Protein AF-A0A963N1D0-F1 (afdb_monomer_lite)

Sequence (94 aa):
MATDTPRIPEQGVATLPDEAWERARRRAEIISPLAQSETVGHEAADMAAQALGLSRRQVYVLIRRARQGSGLVTDLVPGQSGGGKGKGRLPEPV

Secondary structure (DSSP, 8-state):
-----------SGGG--HHHHHHHHHHHHHHHHHHHSSS--HHHHHHHHHHHT--HHHHHHHHHHHHHS-S-GGGGS----S--TT--PPPPP-

Structure (mmCIF, N/CA/C/O backbone):
data_AF-A0A963N1D0-F1
#
_entry.id   AF-A0A963N1D0-F1
#
loop_
_atom_site.group_PDB
_atom_site.id
_atom_site.type_symbol
_atom_site.label_atom_id
_atom_site.label_alt_id
_atom_site.label_comp_id
_atom_site.label_asym_id
_atom_site.label_entity_id
_atom_site.label_seq_id
_atom_site.pdbx_PDB_ins_code
_atom_site.Cartn_x
_atom_site.Cartn_y
_atom_site.Cartn_z
_atom_site.occupancy
_atom_site.B_iso_or_equiv
_atom_site.auth_seq_id
_atom_site.auth_comp_id
_atom_site.auth_asym_id
_atom_site.auth_atom_id
_atom_site.pdbx_PDB_model_num
ATOM 1 N N . MET A 1 1 ? -10.541 -16.609 -46.678 1.00 35.69 1 MET A N 1
ATOM 2 C CA . MET A 1 1 ? -11.218 -15.713 -45.719 1.00 35.69 1 MET A CA 1
ATOM 3 C C . MET A 1 1 ? -10.728 -16.076 -44.328 1.00 35.69 1 MET A C 1
ATOM 5 O O . MET A 1 1 ? -11.319 -16.931 -43.687 1.00 35.69 1 MET A O 1
ATOM 9 N N . ALA A 1 2 ? -9.573 -15.538 -43.926 1.00 38.62 2 ALA A N 1
ATOM 10 C CA . ALA A 1 2 ? -9.027 -15.754 -42.591 1.00 38.62 2 ALA A CA 1
ATOM 11 C C . ALA A 1 2 ? -9.580 -14.646 -41.694 1.00 38.62 2 ALA A C 1
ATOM 13 O O . ALA A 1 2 ? -9.245 -13.478 -41.874 1.00 38.62 2 ALA A O 1
ATOM 14 N N . THR A 1 3 ? -10.489 -15.000 -40.794 1.00 41.44 3 THR A N 1
ATOM 15 C CA . THR A 1 3 ? -10.900 -14.132 -39.692 1.00 41.44 3 THR A CA 1
ATOM 16 C C . THR A 1 3 ? -9.699 -13.945 -38.773 1.00 41.44 3 THR A C 1
ATOM 18 O O . THR A 1 3 ? -9.406 -14.807 -37.946 1.00 41.44 3 THR A O 1
ATOM 21 N N . ASP A 1 4 ? -8.981 -12.840 -38.957 1.00 43.47 4 ASP A N 1
ATOM 22 C CA . ASP A 1 4 ? -8.017 -12.330 -37.989 1.00 43.47 4 ASP A CA 1
ATOM 23 C C . ASP A 1 4 ? -8.816 -11.756 -36.817 1.00 43.47 4 ASP A C 1
ATOM 25 O O . ASP A 1 4 ? -9.248 -10.603 -36.814 1.00 43.47 4 ASP A O 1
ATOM 29 N N . THR A 1 5 ? -9.156 -12.623 -35.866 1.00 46.75 5 THR A N 1
ATOM 30 C CA . THR A 1 5 ? -9.726 -12.190 -34.595 1.00 46.75 5 THR A CA 1
ATOM 31 C C . THR A 1 5 ? -8.627 -11.431 -33.854 1.00 46.75 5 THR A C 1
ATOM 33 O O . THR A 1 5 ? -7.609 -12.049 -33.526 1.00 46.75 5 THR A O 1
ATOM 36 N N . PRO A 1 6 ? -8.791 -10.125 -33.564 1.00 43.53 6 PRO A N 1
ATOM 37 C CA . PRO A 1 6 ? -7.801 -9.391 -32.795 1.00 43.53 6 PRO A CA 1
ATOM 38 C C . PRO A 1 6 ? -7.647 -10.088 -31.446 1.00 43.53 6 PRO A C 1
ATOM 40 O O . PRO A 1 6 ? -8.591 -10.182 -30.660 1.00 43.53 6 PRO A O 1
ATOM 43 N N . ARG A 1 7 ? -6.455 -10.644 -31.213 1.00 42.44 7 ARG A N 1
ATOM 44 C CA . ARG A 1 7 ? -6.098 -11.323 -29.969 1.00 42.44 7 ARG A CA 1
ATOM 45 C C . ARG A 1 7 ? -6.144 -10.270 -28.867 1.00 42.44 7 ARG A C 1
ATOM 47 O O . ARG A 1 7 ? -5.219 -9.474 -28.743 1.00 42.44 7 ARG A O 1
ATOM 54 N N . ILE A 1 8 ? -7.246 -10.225 -28.121 1.00 46.31 8 ILE A N 1
ATOM 55 C CA . ILE A 1 8 ? -7.383 -9.371 -26.943 1.00 46.31 8 ILE A CA 1
ATOM 56 C C . ILE A 1 8 ? -6.239 -9.781 -26.010 1.00 46.31 8 ILE A C 1
ATOM 58 O O . ILE A 1 8 ? -6.205 -10.943 -25.595 1.00 46.31 8 ILE A O 1
ATOM 62 N N . PRO A 1 9 ? -5.262 -8.909 -25.702 1.00 41.81 9 PRO A N 1
ATOM 63 C CA . PRO A 1 9 ? -4.273 -9.233 -24.698 1.00 41.81 9 PRO A CA 1
ATOM 64 C C . PRO A 1 9 ? -4.962 -9.072 -23.344 1.00 41.81 9 PR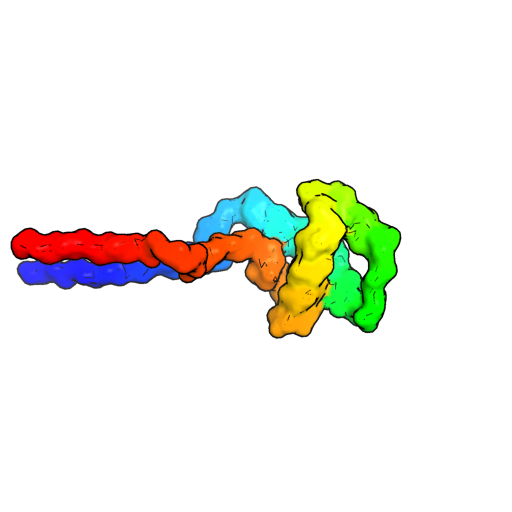O A C 1
ATOM 66 O O . PRO A 1 9 ? -4.752 -8.093 -22.635 1.00 41.81 9 PRO A O 1
ATOM 69 N N . GLU A 1 10 ? -5.804 -10.034 -22.973 1.00 46.75 10 GLU A N 1
ATOM 70 C CA . GLU A 1 10 ? -6.216 -10.223 -21.587 1.00 46.75 10 GLU A CA 1
ATOM 71 C C . GLU A 1 10 ? -5.024 -10.806 -20.816 1.00 46.75 10 GLU A C 1
ATOM 73 O O . GLU A 1 10 ? -5.052 -11.924 -20.317 1.00 46.75 10 GLU A O 1
ATOM 78 N N . GLN A 1 11 ? -3.929 -10.047 -20.729 1.00 46.56 11 GLN A N 1
ATOM 79 C CA . GLN A 1 11 ? -2.794 -10.357 -19.857 1.00 46.56 11 GLN A CA 1
ATOM 80 C C . GLN A 1 11 ? -3.078 -9.824 -18.451 1.00 46.56 11 GLN A C 1
ATOM 82 O O . GLN A 1 11 ? -2.293 -9.095 -17.847 1.00 46.56 11 GLN A O 1
ATOM 87 N N . GLY A 1 12 ? -4.279 -10.134 -17.963 1.00 57.56 12 GLY A N 1
ATOM 88 C CA . GLY A 1 12 ? -4.645 -9.940 -16.573 1.00 57.56 12 GLY A CA 1
ATOM 89 C C . GLY A 1 12 ? -3.948 -10.968 -15.686 1.00 57.56 12 GLY A C 1
ATOM 90 O O . GLY A 1 12 ? -3.279 -11.879 -16.165 1.00 57.56 12 GLY A O 1
ATOM 91 N N . VAL A 1 13 ? -4.158 -10.809 -14.380 1.00 52.38 13 VAL A N 1
ATOM 92 C CA . VAL A 1 13 ? -3.825 -11.692 -13.242 1.00 52.38 13 VAL A CA 1
ATOM 93 C C . VAL A 1 13 ? -3.517 -13.172 -13.585 1.00 52.38 13 VAL A C 1
ATOM 95 O O . VAL A 1 13 ? -2.589 -13.747 -13.023 1.00 52.38 13 VAL A O 1
ATOM 98 N N . ALA A 1 14 ? -4.254 -13.777 -14.520 1.00 54.81 14 ALA A N 1
ATOM 99 C CA . ALA A 1 14 ? -4.111 -15.158 -14.979 1.00 54.81 14 ALA A CA 1
ATOM 100 C C . ALA A 1 14 ? -2.784 -15.515 -15.691 1.00 54.81 14 ALA A C 1
ATOM 102 O O . ALA A 1 14 ? -2.425 -16.688 -15.694 1.00 54.81 14 ALA A O 1
ATOM 103 N N . THR A 1 15 ? -2.045 -14.561 -16.277 1.00 63.59 15 THR A N 1
ATOM 104 C CA . THR A 1 15 ? -0.768 -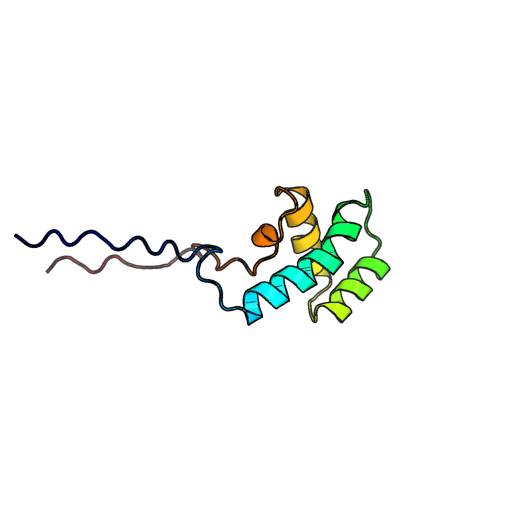14.839 -16.981 1.00 63.59 15 THR A CA 1
ATOM 105 C C . THR A 1 15 ? 0.468 -14.314 -16.249 1.00 63.59 15 THR A C 1
ATOM 107 O O . THR A 1 15 ? 1.531 -14.177 -16.859 1.00 63.59 15 THR A O 1
ATOM 110 N N . LEU A 1 16 ? 0.348 -13.947 -14.968 1.00 64.44 16 LEU A N 1
ATOM 111 C CA . LEU A 1 16 ? 1.498 -13.451 -14.216 1.00 64.44 16 LEU A CA 1
ATOM 112 C C . LEU A 1 16 ? 2.508 -14.573 -13.931 1.00 64.44 16 LEU A C 1
ATOM 114 O O . LEU A 1 16 ? 2.100 -15.646 -13.491 1.00 64.44 16 LEU A O 1
ATOM 118 N N . PRO A 1 17 ? 3.818 -14.317 -14.115 1.00 72.50 17 PRO A N 1
ATOM 119 C CA . PRO A 1 17 ? 4.863 -15.230 -13.665 1.00 72.50 17 PRO A CA 1
ATOM 120 C C . PRO A 1 17 ? 4.773 -15.483 -12.155 1.00 72.50 17 PRO A C 1
ATOM 122 O O . PRO A 1 17 ? 4.447 -14.562 -11.399 1.00 72.50 17 PRO A O 1
ATOM 125 N N . ASP A 1 18 ? 5.142 -16.684 -11.710 1.00 73.44 18 ASP A N 1
ATOM 126 C CA . ASP A 1 18 ? 5.070 -17.099 -10.300 1.00 73.44 18 ASP A CA 1
ATOM 127 C C . ASP A 1 18 ? 5.778 -16.118 -9.350 1.00 73.44 18 ASP A C 1
ATOM 129 O O . ASP A 1 18 ? 5.247 -15.755 -8.304 1.00 73.44 18 ASP A O 1
ATOM 133 N N . GLU A 1 19 ? 6.934 -15.573 -9.740 1.00 78.31 19 GLU A N 1
ATOM 134 C CA . GLU A 1 19 ? 7.658 -14.570 -8.943 1.00 78.31 19 GLU A CA 1
ATOM 135 C C . GLU A 1 19 ? 6.849 -13.286 -8.706 1.00 78.31 19 GLU A C 1
ATOM 137 O O . GLU A 1 19 ? 6.959 -12.621 -7.669 1.00 78.31 19 GLU A O 1
ATOM 142 N N . ALA A 1 20 ? 6.038 -12.895 -9.687 1.00 77.19 20 ALA A N 1
ATOM 143 C CA . ALA A 1 20 ? 5.193 -11.722 -9.580 1.00 77.19 20 ALA A CA 1
ATOM 144 C C . ALA A 1 20 ? 3.965 -12.000 -8.703 1.00 77.19 20 ALA A C 1
ATOM 146 O O . ALA A 1 20 ? 3.548 -11.105 -7.961 1.00 77.19 20 ALA A O 1
ATOM 147 N N . TRP A 1 21 ? 3.456 -13.235 -8.720 1.00 76.81 21 TRP A N 1
ATOM 148 C CA . TRP A 1 21 ? 2.451 -13.723 -7.778 1.00 76.81 21 TRP A CA 1
ATOM 149 C C . TRP A 1 21 ? 2.966 -13.759 -6.343 1.00 76.81 21 TRP A C 1
ATOM 151 O O . TRP A 1 21 ? 2.329 -13.189 -5.460 1.00 76.81 21 TRP A O 1
ATOM 161 N N . GLU A 1 22 ? 4.151 -14.320 -6.110 1.00 83.56 22 GLU A N 1
ATOM 162 C CA . GLU A 1 22 ? 4.785 -14.354 -4.789 1.00 83.56 22 GLU A CA 1
ATOM 163 C C . GLU A 1 22 ? 5.044 -12.945 -4.251 1.00 83.56 22 GLU A C 1
ATOM 165 O O . GLU A 1 22 ? 4.788 -12.631 -3.084 1.00 83.56 22 GLU A O 1
ATOM 170 N N . ARG A 1 23 ? 5.472 -12.026 -5.121 1.00 83.94 23 ARG A N 1
ATOM 171 C CA . ARG A 1 23 ? 5.646 -10.624 -4.738 1.00 83.94 23 ARG A CA 1
ATOM 172 C C . ARG A 1 23 ? 4.320 -9.924 -4.440 1.00 83.94 23 ARG A C 1
ATOM 174 O O . ARG A 1 23 ? 4.275 -9.095 -3.530 1.00 83.94 23 ARG A O 1
ATOM 181 N N . ALA A 1 24 ? 3.253 -10.232 -5.174 1.00 84.06 24 ALA A N 1
ATOM 182 C CA . ALA A 1 24 ? 1.916 -9.714 -4.887 1.00 84.06 24 ALA A CA 1
ATOM 183 C C . ALA A 1 24 ? 1.374 -10.270 -3.562 1.00 84.06 24 ALA A C 1
ATOM 185 O O . ALA A 1 24 ? 0.854 -9.507 -2.749 1.00 84.06 24 ALA A O 1
ATOM 186 N N . ARG A 1 25 ? 1.581 -11.564 -3.296 1.00 85.12 25 ARG A N 1
ATOM 187 C CA . ARG A 1 25 ? 1.220 -12.223 -2.037 1.00 85.12 25 ARG A CA 1
ATOM 188 C C . ARG A 1 25 ? 1.935 -11.591 -0.848 1.00 85.12 25 ARG A C 1
ATOM 190 O O . ARG A 1 25 ? 1.276 -11.148 0.087 1.00 85.12 25 ARG A O 1
ATOM 197 N N . ARG A 1 26 ? 3.259 -11.436 -0.927 1.00 87.88 26 ARG A N 1
ATOM 198 C CA . ARG A 1 26 ? 4.059 -10.776 0.118 1.00 87.88 26 ARG A CA 1
ATOM 199 C C . ARG A 1 26 ? 3.591 -9.342 0.384 1.00 87.88 26 ARG A C 1
ATOM 201 O O . ARG A 1 26 ? 3.556 -8.897 1.528 1.00 87.88 26 ARG A O 1
ATOM 208 N N . ARG A 1 27 ? 3.199 -8.606 -0.664 1.00 90.56 27 ARG A N 1
ATOM 209 C CA . ARG A 1 27 ? 2.588 -7.275 -0.511 1.00 90.56 27 ARG A CA 1
ATOM 210 C C . ARG A 1 27 ? 1.242 -7.343 0.200 1.00 90.56 27 ARG A C 1
ATOM 212 O O . ARG A 1 27 ? 1.004 -6.512 1.067 1.00 90.56 27 ARG A O 1
ATOM 219 N N . ALA A 1 28 ? 0.386 -8.303 -0.138 1.00 88.12 28 ALA A N 1
ATOM 220 C CA . ALA A 1 28 ? -0.909 -8.481 0.513 1.00 88.12 28 ALA A CA 1
ATOM 221 C C . ALA A 1 28 ? -0.778 -8.803 2.000 1.00 88.12 28 ALA A C 1
ATOM 223 O O . ALA A 1 28 ? -1.457 -8.185 2.813 1.00 88.12 28 ALA A O 1
ATOM 224 N N . GLU A 1 29 ? 0.148 -9.682 2.371 1.00 90.94 29 GLU A N 1
ATOM 225 C CA . GLU A 1 29 ? 0.393 -10.041 3.771 1.00 90.94 29 GLU A CA 1
ATOM 226 C C . GLU A 1 29 ? 0.801 -8.826 4.623 1.00 90.94 29 GLU A C 1
ATOM 228 O O . GLU A 1 29 ? 0.340 -8.679 5.752 1.00 90.94 29 GLU A O 1
ATOM 233 N N . ILE A 1 30 ? 1.601 -7.910 4.067 1.00 93.44 30 ILE A N 1
ATOM 234 C CA . ILE A 1 30 ? 2.079 -6.713 4.780 1.00 93.44 30 ILE A CA 1
ATOM 235 C C . ILE A 1 30 ? 1.057 -5.565 4.750 1.00 93.44 30 ILE A C 1
ATOM 237 O O . ILE A 1 30 ? 0.915 -4.831 5.728 1.00 93.44 30 ILE A O 1
ATOM 241 N N . ILE A 1 31 ? 0.349 -5.370 3.635 1.00 92.94 31 ILE A N 1
ATOM 242 C CA . ILE A 1 31 ? -0.545 -4.219 3.444 1.00 92.94 31 ILE A CA 1
ATOM 243 C C . ILE A 1 31 ? -1.936 -4.458 4.040 1.00 92.94 31 ILE A C 1
ATOM 245 O O . ILE A 1 31 ? -2.535 -3.505 4.536 1.00 92.94 31 ILE A O 1
ATOM 249 N N . SER A 1 32 ? -2.455 -5.689 4.030 1.00 90.56 32 SER A N 1
ATOM 250 C CA . SER A 1 32 ? -3.817 -5.981 4.505 1.00 90.56 32 SER A CA 1
ATOM 251 C C . SER A 1 32 ? -4.075 -5.550 5.957 1.00 90.56 32 SER A C 1
ATOM 253 O O . SER A 1 32 ? -5.077 -4.870 6.184 1.00 90.56 32 SER A O 1
ATOM 255 N N . PRO A 1 33 ? -3.183 -5.814 6.935 1.00 92.38 33 PRO A N 1
ATOM 256 C CA . PRO A 1 33 ? -3.376 -5.333 8.307 1.00 92.38 33 PRO A CA 1
ATOM 257 C C . PRO A 1 33 ? -3.408 -3.799 8.400 1.00 92.38 33 PRO A C 1
ATOM 259 O O . PRO A 1 33 ? -4.222 -3.221 9.119 1.00 92.38 33 PRO A O 1
ATOM 262 N N . LEU A 1 34 ? -2.566 -3.112 7.620 1.00 93.88 34 LEU A N 1
ATOM 263 C CA . LEU A 1 34 ? -2.538 -1.645 7.565 1.00 93.88 34 LEU A CA 1
ATOM 264 C C . LEU A 1 34 ? -3.800 -1.071 6.904 1.00 93.88 34 LEU A C 1
ATOM 266 O O . LEU A 1 34 ? -4.269 0.009 7.265 1.00 93.88 34 LEU A O 1
ATOM 270 N N . ALA A 1 35 ? -4.360 -1.788 5.931 1.00 91.50 35 ALA A N 1
ATOM 271 C CA . ALA A 1 35 ? -5.598 -1.409 5.267 1.00 91.50 35 ALA A CA 1
ATOM 272 C C . ALA A 1 35 ? -6.820 -1.542 6.185 1.00 91.50 35 ALA A C 1
ATOM 274 O O . ALA A 1 35 ? -7.710 -0.700 6.086 1.00 91.50 35 ALA A O 1
ATOM 275 N N . GLN A 1 36 ? -6.828 -2.534 7.082 1.00 90.75 36 GLN A N 1
ATOM 276 C CA . GLN A 1 36 ? -7.888 -2.764 8.073 1.00 90.75 36 GLN A CA 1
ATOM 277 C C . GLN A 1 36 ? -7.869 -1.759 9.230 1.00 90.75 36 GLN A C 1
ATOM 279 O O . GLN A 1 36 ? -8.918 -1.463 9.796 1.00 90.75 36 GLN A O 1
ATOM 284 N N . SER A 1 37 ? -6.698 -1.221 9.579 1.00 91.69 37 SER A N 1
ATOM 285 C CA . SER A 1 37 ? -6.598 -0.157 10.582 1.00 91.69 37 SER A CA 1
ATOM 286 C C . SER A 1 37 ? -7.277 1.119 10.081 1.00 91.69 37 SER A C 1
ATOM 288 O O . SER A 1 37 ? -7.086 1.497 8.929 1.00 91.69 37 SER A O 1
ATOM 290 N N . GLU A 1 38 ? -8.024 1.831 10.928 1.00 89.06 38 GLU A N 1
ATOM 291 C CA . GLU A 1 38 ? -8.668 3.102 10.558 1.00 89.06 38 GLU A CA 1
ATOM 292 C C . GLU A 1 38 ? -7.613 4.154 10.165 1.00 89.06 38 GLU A C 1
ATOM 294 O O . GLU A 1 38 ? -7.641 4.736 9.070 1.00 89.06 38 GLU A O 1
ATOM 299 N N . THR A 1 39 ? -6.589 4.293 11.009 1.00 91.50 39 THR A N 1
ATOM 300 C CA . THR A 1 39 ? -5.439 5.179 10.809 1.00 91.50 39 THR A CA 1
ATOM 301 C C . THR A 1 39 ? -4.142 4.378 10.708 1.00 91.50 39 THR A C 1
ATOM 303 O O . THR A 1 39 ? -3.986 3.325 11.326 1.00 91.50 39 THR A O 1
ATOM 306 N N . VAL A 1 40 ? -3.201 4.856 9.892 1.00 93.62 40 VAL A N 1
ATOM 307 C CA . VAL A 1 40 ? -1.873 4.243 9.735 1.00 93.62 40 VAL A CA 1
ATOM 308 C C . VAL A 1 40 ? -0.830 5.275 10.126 1.00 93.62 40 VAL A C 1
ATOM 310 O O . VAL A 1 40 ? -0.725 6.324 9.492 1.00 93.62 40 VAL A O 1
ATOM 313 N N . GLY A 1 41 ? -0.077 4.981 11.185 1.00 93.38 41 GLY A N 1
ATOM 314 C CA . GLY A 1 41 ? 1.019 5.829 11.643 1.00 93.38 41 GLY A CA 1
ATOM 315 C C . GLY A 1 41 ? 2.218 5.799 10.692 1.00 93.38 41 GLY A C 1
ATOM 316 O O . GLY A 1 41 ? 2.441 4.820 9.976 1.00 93.38 41 GLY A O 1
ATOM 317 N N . HIS A 1 42 ? 3.025 6.864 10.718 1.00 94.94 42 HIS A N 1
ATOM 318 C CA . HIS A 1 42 ? 4.228 6.979 9.886 1.00 94.94 42 HIS A CA 1
ATOM 319 C C . HIS A 1 42 ? 5.215 5.827 10.101 1.00 94.94 42 HIS A C 1
ATOM 321 O O . HIS A 1 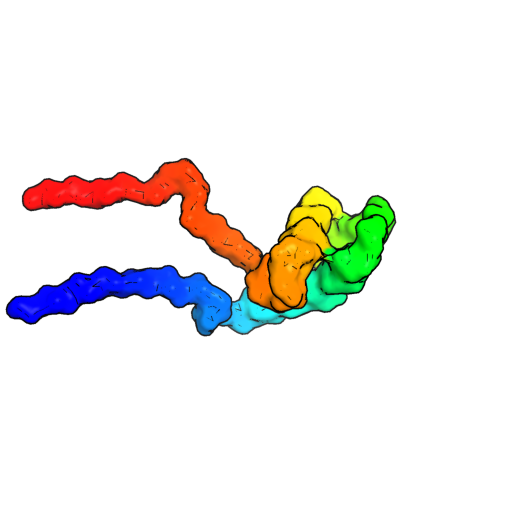42 ? 5.743 5.300 9.129 1.00 94.94 42 HIS A O 1
ATOM 327 N N . GLU A 1 43 ? 5.406 5.404 11.350 1.00 96.31 43 GLU A N 1
ATOM 328 C CA . GLU A 1 43 ? 6.305 4.304 11.704 1.00 96.31 43 GLU A CA 1
ATOM 329 C C . GLU A 1 43 ? 5.850 2.970 11.095 1.00 96.31 43 GLU A C 1
ATOM 331 O O . GLU A 1 43 ? 6.637 2.271 10.462 1.00 96.31 43 GLU A O 1
ATOM 336 N N . ALA A 1 44 ? 4.555 2.649 11.187 1.00 95.12 44 ALA A N 1
ATOM 337 C CA . ALA A 1 44 ? 3.995 1.448 10.569 1.00 95.12 44 ALA A CA 1
ATOM 338 C C . ALA A 1 44 ? 4.151 1.466 9.038 1.00 95.12 44 ALA A C 1
ATOM 340 O O . ALA A 1 44 ? 4.500 0.453 8.426 1.00 95.12 44 ALA A O 1
ATOM 341 N N . ALA A 1 45 ? 3.953 2.633 8.416 1.00 94.75 45 ALA A N 1
ATOM 342 C CA . ALA A 1 45 ? 4.179 2.809 6.987 1.00 94.75 45 ALA A CA 1
ATOM 343 C C . ALA A 1 45 ? 5.665 2.670 6.605 1.00 94.75 45 ALA A C 1
ATOM 345 O O . ALA A 1 45 ? 5.967 2.122 5.546 1.00 94.75 45 ALA A O 1
ATOM 346 N N . ASP A 1 46 ? 6.590 3.126 7.452 1.00 97.31 46 ASP A N 1
ATOM 347 C CA . ASP A 1 46 ? 8.034 2.982 7.245 1.00 97.31 46 ASP A CA 1
ATOM 348 C C . ASP A 1 46 ? 8.515 1.543 7.371 1.00 97.31 46 ASP A C 1
ATOM 350 O O . ASP A 1 46 ? 9.304 1.088 6.542 1.00 97.31 46 ASP A O 1
ATOM 354 N N . MET A 1 47 ? 8.013 0.803 8.359 1.00 97.19 47 MET A N 1
ATOM 355 C CA . MET A 1 47 ? 8.330 -0.616 8.506 1.00 97.19 47 MET A CA 1
ATOM 356 C C . MET A 1 47 ? 7.876 -1.409 7.278 1.00 97.19 47 MET A C 1
ATOM 358 O O . MET A 1 47 ? 8.647 -2.186 6.715 1.00 97.19 47 MET A O 1
ATOM 362 N N . ALA A 1 48 ? 6.656 -1.156 6.796 1.00 95.19 48 ALA A N 1
ATOM 363 C CA . ALA A 1 48 ? 6.168 -1.769 5.564 1.00 95.19 48 ALA A CA 1
ATOM 364 C C . ALA A 1 48 ? 6.983 -1.343 4.333 1.00 95.19 48 ALA A C 1
ATOM 366 O O . ALA A 1 48 ? 7.237 -2.160 3.449 1.00 95.19 48 ALA A O 1
ATOM 367 N N . ALA A 1 49 ? 7.425 -0.084 4.272 1.00 94.06 49 ALA A N 1
ATOM 368 C CA . ALA A 1 49 ? 8.255 0.424 3.185 1.00 94.06 49 ALA A CA 1
ATOM 369 C C . ALA A 1 49 ? 9.595 -0.324 3.118 1.00 94.06 49 ALA A C 1
ATOM 371 O O . ALA A 1 49 ? 9.980 -0.791 2.046 1.00 94.06 49 ALA A O 1
ATOM 372 N N . GLN A 1 50 ? 10.253 -0.514 4.264 1.00 96.31 50 GLN A N 1
ATOM 373 C CA . GLN A 1 50 ? 11.497 -1.280 4.366 1.00 96.31 50 GLN A CA 1
ATOM 374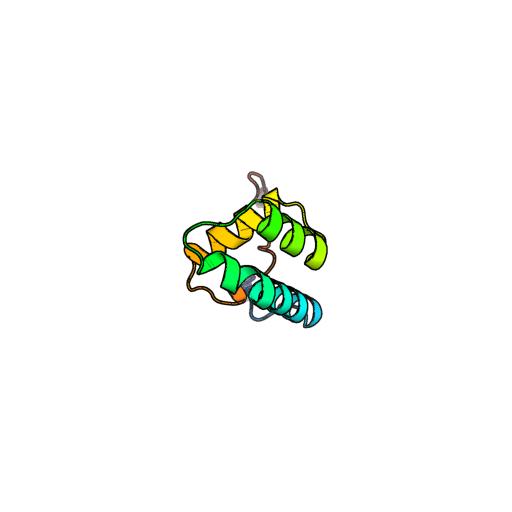 C C . GLN A 1 50 ? 11.286 -2.753 3.998 1.00 96.31 50 GLN A C 1
ATOM 376 O O . GLN A 1 50 ? 12.015 -3.281 3.161 1.00 96.31 50 GLN A O 1
ATOM 381 N N . ALA A 1 51 ? 10.248 -3.395 4.544 1.00 94.31 51 ALA A N 1
ATOM 382 C CA . ALA A 1 51 ? 9.948 -4.803 4.281 1.00 94.31 51 ALA A CA 1
ATOM 383 C C . ALA A 1 51 ? 9.631 -5.089 2.801 1.00 94.31 51 ALA A C 1
ATOM 385 O O . ALA A 1 51 ? 9.909 -6.178 2.297 1.00 94.31 51 ALA A O 1
ATOM 386 N N . LEU A 1 52 ? 9.050 -4.114 2.096 1.00 90.44 52 LEU A N 1
ATOM 387 C CA . LEU A 1 52 ? 8.684 -4.230 0.684 1.00 90.44 52 LEU A CA 1
ATOM 388 C C . LEU A 1 52 ? 9.729 -3.647 -0.279 1.00 90.44 52 LEU A C 1
ATOM 390 O O . LEU A 1 52 ? 9.565 -3.797 -1.493 1.00 90.44 52 LEU A O 1
ATOM 394 N N . GLY A 1 53 ? 10.766 -2.970 0.227 1.00 93.38 53 GLY A N 1
ATOM 395 C CA . GLY A 1 53 ? 11.726 -2.226 -0.594 1.00 93.38 53 GLY A CA 1
ATOM 396 C C . GLY A 1 53 ? 11.073 -1.094 -1.399 1.00 93.38 53 GLY A C 1
ATOM 397 O O . GLY A 1 53 ? 11.424 -0.865 -2.555 1.00 93.38 53 GLY A O 1
ATOM 398 N N . LEU A 1 54 ? 10.068 -0.429 -0.824 1.00 92.56 54 LEU A N 1
ATOM 399 C CA . LEU A 1 54 ? 9.290 0.640 -1.453 1.00 92.56 54 LEU A CA 1
ATOM 400 C C . LEU A 1 54 ? 9.489 1.966 -0.721 1.00 92.56 54 LEU A C 1
ATOM 402 O O . LEU A 1 54 ? 9.990 2.023 0.395 1.00 92.56 54 LEU A O 1
ATOM 406 N N . SER A 1 55 ? 9.030 3.056 -1.332 1.00 93.38 55 SER A N 1
ATOM 407 C CA . SER A 1 55 ? 8.894 4.325 -0.612 1.00 93.38 55 SER A CA 1
ATOM 408 C C . SER A 1 55 ? 7.654 4.326 0.293 1.00 93.38 55 SER A C 1
ATOM 410 O O . SER A 1 55 ? 6.614 3.766 -0.065 1.00 93.38 55 SER A O 1
ATOM 412 N N . ARG A 1 56 ? 7.703 5.071 1.407 1.00 94.62 56 ARG A N 1
ATOM 413 C CA . ARG A 1 56 ? 6.535 5.331 2.278 1.00 94.62 56 ARG A CA 1
ATOM 414 C C . ARG A 1 56 ? 5.314 5.821 1.485 1.00 94.62 56 ARG A C 1
ATOM 416 O O . ARG A 1 56 ? 4.185 5.407 1.730 1.00 94.62 56 ARG A O 1
ATOM 423 N N . ARG A 1 57 ? 5.534 6.666 0.469 1.00 93.75 57 ARG A N 1
ATOM 424 C CA . ARG A 1 57 ? 4.469 7.145 -0.429 1.00 93.75 57 ARG A CA 1
ATOM 425 C C . ARG A 1 57 ? 3.788 6.000 -1.183 1.00 93.75 57 ARG A C 1
ATOM 427 O O . ARG A 1 57 ? 2.566 6.002 -1.303 1.00 93.75 57 ARG A O 1
ATOM 434 N N . GLN A 1 58 ? 4.552 5.040 -1.705 1.00 92.31 58 GLN A N 1
ATOM 435 C CA . GLN A 1 58 ? 3.987 3.875 -2.393 1.00 92.31 58 GLN A CA 1
ATOM 436 C C . GLN A 1 58 ? 3.200 2.977 -1.437 1.00 92.31 58 GLN A C 1
ATOM 438 O O . GLN A 1 58 ? 2.158 2.465 -1.834 1.00 92.31 58 GLN A O 1
ATOM 443 N N . VAL A 1 59 ? 3.634 2.849 -0.181 1.00 93.88 59 VAL A N 1
ATOM 444 C CA . VAL A 1 59 ? 2.886 2.116 0.852 1.00 93.88 59 VAL A CA 1
ATOM 445 C C . VAL A 1 59 ? 1.495 2.719 1.052 1.00 93.88 59 VAL A C 1
ATOM 447 O O . VAL A 1 59 ? 0.507 1.995 0.965 1.00 93.88 59 VAL A O 1
ATOM 450 N N . TYR A 1 60 ? 1.375 4.043 1.196 1.00 94.12 60 TYR A N 1
ATOM 451 C CA . TYR A 1 60 ? 0.058 4.686 1.301 1.00 94.12 60 TYR A CA 1
ATOM 452 C C . TYR A 1 60 ? -0.824 4.485 0.063 1.00 94.12 60 TYR A C 1
ATOM 454 O O . TYR A 1 60 ? -2.037 4.320 0.190 1.00 94.12 60 TYR A O 1
ATOM 462 N N . VAL A 1 61 ? -0.238 4.459 -1.139 1.00 91.19 61 VAL A N 1
ATOM 463 C CA . VAL A 1 61 ? -0.985 4.144 -2.368 1.00 91.19 61 VAL A CA 1
ATOM 464 C C . VAL A 1 61 ? -1.520 2.712 -2.331 1.00 91.19 61 VAL A C 1
ATOM 466 O O . VAL A 1 61 ? -2.675 2.496 -2.693 1.00 91.19 61 VAL A O 1
ATOM 469 N N . LEU A 1 62 ? -0.715 1.746 -1.882 1.00 89.94 62 LEU A N 1
ATOM 470 C CA . LEU A 1 62 ? -1.130 0.347 -1.757 1.00 89.94 62 LEU A CA 1
ATOM 471 C C . LEU A 1 62 ? -2.216 0.166 -0.691 1.00 89.94 62 LEU A C 1
ATOM 473 O O . LEU A 1 62 ? -3.207 -0.499 -0.964 1.00 89.94 62 LEU A O 1
ATOM 477 N N . ILE A 1 63 ? -2.090 0.822 0.467 1.00 91.56 63 ILE A N 1
ATOM 478 C CA . ILE A 1 63 ? -3.124 0.836 1.516 1.00 91.56 63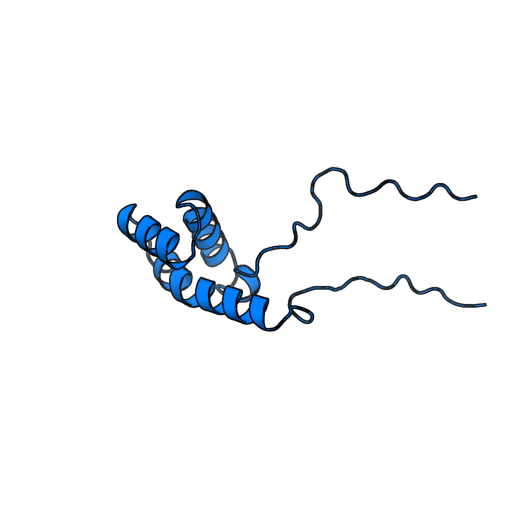 ILE A CA 1
ATOM 479 C C . ILE A 1 63 ? -4.435 1.392 0.960 1.00 91.56 63 ILE A C 1
ATOM 481 O O . ILE A 1 63 ? -5.489 0.779 1.112 1.00 91.56 63 ILE A O 1
ATOM 485 N N . ARG A 1 64 ? -4.379 2.538 0.269 1.00 89.06 64 ARG A N 1
ATOM 486 C CA . ARG A 1 64 ? -5.564 3.144 -0.345 1.00 89.06 64 ARG A CA 1
ATOM 487 C C . ARG A 1 64 ? -6.215 2.201 -1.356 1.00 89.06 64 ARG A C 1
ATOM 489 O O . ARG A 1 64 ? -7.434 2.085 -1.351 1.00 89.06 64 ARG A O 1
ATOM 496 N N . ARG A 1 65 ? -5.425 1.524 -2.196 1.00 86.12 65 ARG A N 1
ATOM 497 C CA . ARG A 1 65 ? -5.938 0.531 -3.154 1.00 86.12 65 ARG A CA 1
ATOM 498 C C . ARG A 1 65 ? -6.577 -0.660 -2.454 1.00 86.12 65 ARG A C 1
ATOM 500 O O . ARG A 1 65 ? -7.683 -1.018 -2.825 1.00 86.12 65 ARG A O 1
ATOM 507 N N . ALA A 1 66 ? -5.940 -1.215 -1.426 1.00 87.25 66 ALA A N 1
ATOM 508 C CA . ALA A 1 66 ? -6.486 -2.337 -0.664 1.00 87.25 66 ALA A CA 1
ATOM 509 C C . ALA A 1 66 ? -7.816 -1.989 0.027 1.00 87.25 66 ALA A C 1
ATOM 511 O O . ALA A 1 66 ? -8.705 -2.828 0.075 1.00 87.25 66 ALA A O 1
ATOM 512 N N . ARG A 1 67 ? -7.981 -0.745 0.503 1.00 87.50 67 ARG A N 1
ATOM 513 C CA . ARG A 1 67 ? -9.251 -0.254 1.074 1.00 87.50 67 ARG A CA 1
ATOM 514 C C . ARG A 1 67 ? -10.350 -0.018 0.034 1.00 87.50 67 ARG A C 1
ATOM 516 O O . ARG A 1 67 ? -11.523 -0.063 0.377 1.00 87.50 67 ARG A O 1
ATOM 523 N N . GLN A 1 68 ? -9.974 0.338 -1.194 1.00 84.31 68 GLN A N 1
ATOM 524 C CA . GLN A 1 68 ? -10.909 0.669 -2.279 1.00 84.31 68 GLN A CA 1
ATOM 525 C C . GLN A 1 68 ? -11.286 -0.542 -3.136 1.00 84.31 68 GLN A C 1
ATOM 527 O O . GLN A 1 68 ? -12.350 -0.544 -3.749 1.00 84.31 68 GLN A O 1
ATOM 532 N N . GLY A 1 69 ? -10.396 -1.528 -3.225 1.00 75.25 69 GLY A N 1
ATOM 533 C CA . GLY A 1 69 ? -10.646 -2.806 -3.870 1.00 75.25 69 GLY A CA 1
ATOM 534 C C . GLY A 1 69 ? -11.379 -3.776 -2.950 1.00 75.25 69 GLY A C 1
ATOM 535 O O . GLY A 1 69 ? -11.820 -3.435 -1.855 1.00 75.25 69 GLY A O 1
ATOM 536 N N . SER A 1 70 ? -11.464 -5.023 -3.392 1.00 62.38 70 SER A N 1
ATOM 537 C CA . SER A 1 70 ? -12.015 -6.135 -2.609 1.00 62.38 70 SER A CA 1
ATOM 538 C C . SER A 1 70 ? -11.056 -6.664 -1.531 1.00 62.38 70 SER A C 1
ATOM 540 O O . SER A 1 70 ? -11.387 -7.624 -0.839 1.00 62.38 70 SER A O 1
ATOM 542 N N . GLY A 1 71 ? -9.859 -6.077 -1.402 1.00 62.19 71 GLY A N 1
ATOM 543 C CA . GLY A 1 71 ? -8.805 -6.565 -0.510 1.00 62.19 71 GLY A CA 1
ATOM 544 C C . GLY A 1 71 ? -8.123 -7.833 -1.032 1.00 62.19 71 GLY A C 1
ATOM 545 O O . GLY A 1 71 ? -7.524 -8.578 -0.257 1.00 62.19 71 GLY A O 1
ATOM 546 N N . LEU A 1 72 ? -8.226 -8.105 -2.337 1.00 64.12 72 LEU A N 1
ATOM 547 C CA . LEU A 1 72 ? -7.666 -9.303 -2.953 1.00 64.12 72 LEU A CA 1
ATOM 548 C C . LEU A 1 72 ? -6.192 -9.090 -3.308 1.00 64.12 72 LEU A C 1
ATOM 550 O O . LEU A 1 72 ? -5.746 -7.981 -3.600 1.00 64.12 72 LEU A O 1
ATOM 554 N N . VAL A 1 73 ? -5.425 -10.183 -3.359 1.00 65.19 73 VAL A N 1
ATOM 555 C CA . VAL A 1 73 ? -4.006 -10.177 -3.773 1.00 65.19 73 VAL A CA 1
ATOM 556 C C . VAL A 1 73 ? -3.827 -9.532 -5.154 1.00 65.19 73 VAL A C 1
ATOM 558 O O . VAL A 1 73 ? -2.828 -8.859 -5.412 1.00 65.19 73 VAL A O 1
ATOM 561 N N . THR A 1 74 ? -4.837 -9.666 -6.013 1.00 66.12 74 THR A N 1
ATOM 562 C CA . THR A 1 74 ? -4.921 -9.074 -7.352 1.00 66.12 74 THR A CA 1
ATOM 563 C C . THR A 1 74 ? -4.878 -7.548 -7.347 1.00 66.12 74 THR A C 1
ATOM 565 O O . THR A 1 74 ? -4.329 -6.956 -8.272 1.00 66.12 74 THR A O 1
ATOM 568 N N . ASP A 1 75 ? -5.372 -6.909 -6.283 1.00 68.50 75 ASP A N 1
ATOM 569 C CA . ASP A 1 75 ? -5.398 -5.448 -6.128 1.00 68.50 75 ASP A CA 1
ATOM 570 C C . ASP A 1 75 ? -3.994 -4.876 -5.825 1.00 68.50 75 ASP A C 1
ATOM 572 O O . ASP A 1 75 ? -3.734 -3.677 -5.986 1.00 68.50 75 ASP A O 1
ATOM 576 N N . LEU A 1 76 ? -3.071 -5.749 -5.399 1.00 68.81 76 LEU A N 1
ATOM 577 C CA . LEU A 1 76 ? -1.696 -5.433 -4.991 1.00 68.81 76 LEU A CA 1
ATOM 578 C C . LEU A 1 76 ? -0.631 -5.983 -5.949 1.00 68.81 76 LEU A C 1
ATOM 580 O O . LEU A 1 76 ? 0.570 -5.709 -5.781 1.00 68.81 76 LEU A O 1
ATOM 584 N N . VAL A 1 77 ? -1.065 -6.691 -6.993 1.00 68.31 77 VAL A N 1
ATOM 585 C CA . VAL A 1 77 ? -0.241 -6.965 -8.169 1.00 68.31 77 VAL A CA 1
ATOM 586 C C . VAL A 1 77 ? 0.255 -5.618 -8.710 1.00 68.31 77 VAL A C 1
ATOM 588 O O . VAL A 1 77 ? -0.513 -4.649 -8.752 1.00 68.31 77 VAL A O 1
ATOM 591 N N . PRO A 1 78 ? 1.546 -5.488 -9.079 1.00 62.97 78 PRO A N 1
ATOM 592 C CA . PRO A 1 78 ? 2.016 -4.285 -9.744 1.00 62.97 78 PRO A CA 1
ATOM 593 C C . PRO A 1 78 ? 1.153 -4.054 -10.982 1.00 62.97 78 PRO A C 1
ATOM 595 O O . PRO A 1 78 ? 1.259 -4.785 -11.959 1.00 62.97 78 PRO A O 1
ATOM 598 N N . GLY A 1 79 ? 0.264 -3.063 -10.908 1.00 57.88 79 GLY A N 1
ATOM 599 C CA . GLY A 1 79 ? -0.592 -2.726 -12.031 1.00 57.88 79 GLY A CA 1
ATOM 600 C C . GLY A 1 79 ? 0.298 -2.373 -13.210 1.00 57.88 79 GLY A C 1
ATOM 601 O O . GLY A 1 79 ? 1.015 -1.370 -13.156 1.00 57.88 79 GLY A O 1
ATOM 602 N N . GLN A 1 80 ? 0.262 -3.192 -14.259 1.00 47.75 80 GLN A N 1
ATOM 603 C CA . GLN A 1 80 ? 0.698 -2.754 -15.570 1.00 47.75 80 GLN A CA 1
ATOM 604 C C . GLN A 1 80 ? -0.216 -1.579 -15.893 1.00 47.75 80 GLN A C 1
ATOM 606 O O . GLN A 1 80 ? -1.431 -1.728 -15.994 1.00 47.75 80 GLN A O 1
ATOM 611 N N . SER A 1 81 ? 0.338 -0.372 -15.877 1.00 46.31 81 SER A N 1
ATOM 612 C CA . SER A 1 81 ? -0.410 0.846 -16.147 1.00 46.31 81 SER A CA 1
ATOM 613 C C . SER A 1 81 ? -1.100 0.679 -17.500 1.00 46.31 81 SER A C 1
ATOM 615 O O . SER A 1 81 ? -0.440 0.713 -18.534 1.00 46.31 81 SER A O 1
ATOM 617 N N . GLY A 1 82 ? -2.422 0.481 -17.495 1.00 46.28 82 GLY A N 1
ATOM 618 C CA . GLY A 1 82 ? -3.246 0.205 -18.680 1.00 46.28 82 GLY A CA 1
ATOM 619 C C . GLY A 1 82 ? -3.376 1.375 -19.663 1.00 46.28 82 GLY A C 1
ATOM 620 O O . GLY A 1 82 ? -4.376 1.487 -20.353 1.00 46.28 82 GLY A O 1
ATOM 621 N N . GLY A 1 83 ? -2.398 2.277 -19.717 1.00 46.91 83 GLY A N 1
ATOM 622 C CA . GLY A 1 83 ? -2.438 3.459 -20.565 1.00 46.91 83 GLY A CA 1
ATOM 623 C C . GLY A 1 83 ? -1.922 4.683 -19.833 1.00 46.91 83 GLY A C 1
ATOM 624 O O . GLY A 1 83 ? -2.686 5.518 -19.358 1.00 46.91 83 GLY A O 1
ATOM 625 N N . GLY A 1 84 ? -0.599 4.836 -19.784 1.00 40.16 84 GLY A N 1
ATOM 626 C CA . GLY A 1 84 ? -0.050 6.187 -19.751 1.00 40.16 84 GLY A CA 1
ATOM 627 C C . GLY A 1 84 ? -0.512 6.909 -21.019 1.00 40.16 84 GLY A C 1
ATOM 628 O O . GLY A 1 84 ? -0.406 6.349 -22.110 1.00 40.16 84 GLY A O 1
ATOM 629 N N . LYS A 1 85 ? -1.062 8.116 -20.868 1.00 49.09 85 LYS A N 1
ATOM 630 C CA . LYS A 1 85 ? -1.457 9.020 -21.959 1.00 49.09 85 LYS A CA 1
ATOM 631 C C . LYS A 1 85 ? -0.388 8.989 -23.073 1.00 49.09 85 LYS A C 1
ATOM 633 O O . LYS A 1 85 ? 0.719 9.465 -22.844 1.00 49.09 85 LYS A O 1
ATOM 638 N N . GLY A 1 86 ? -0.702 8.391 -24.235 1.00 51.41 86 GLY A N 1
ATOM 639 C CA . GLY A 1 86 ? 0.195 8.339 -25.408 1.00 51.41 86 GLY A CA 1
ATOM 640 C C . GLY A 1 86 ? 0.594 6.964 -25.990 1.00 51.41 86 GLY A C 1
ATOM 641 O O . GLY A 1 86 ? 1.537 6.918 -26.774 1.00 51.41 86 GLY A O 1
ATOM 642 N N . LYS A 1 87 ? -0.066 5.845 -25.659 1.00 49.09 87 LYS A N 1
ATOM 643 C CA . LYS A 1 87 ? 0.150 4.526 -26.308 1.00 49.09 87 LYS A CA 1
ATOM 644 C C . LYS A 1 87 ? -1.050 4.191 -27.210 1.00 49.09 87 LYS A C 1
ATOM 646 O O . LYS A 1 87 ? -2.154 4.144 -26.696 1.00 49.09 87 LYS A O 1
ATOM 651 N N . GLY A 1 88 ? -0.962 3.923 -28.505 1.00 51.53 88 GLY A N 1
ATOM 652 C CA . GLY A 1 88 ? 0.031 4.237 -29.522 1.00 51.53 88 GLY A CA 1
ATOM 653 C C . GLY A 1 88 ? -0.737 4.690 -30.772 1.00 51.53 88 GLY A C 1
ATOM 654 O O . GLY A 1 88 ? -1.944 4.472 -30.877 1.00 51.53 88 GLY A O 1
ATOM 655 N N . ARG A 1 89 ? -0.067 5.381 -31.695 1.00 60.53 89 ARG A N 1
ATOM 656 C CA . ARG A 1 89 ? -0.669 5.712 -32.990 1.00 60.53 89 ARG A CA 1
ATOM 657 C C . ARG A 1 89 ? -1.070 4.404 -33.675 1.00 60.53 89 ARG A C 1
ATOM 659 O O . ARG A 1 89 ? -0.229 3.518 -33.809 1.00 60.53 89 ARG A O 1
ATOM 666 N N . LEU A 1 90 ? -2.343 4.290 -34.055 1.00 65.75 90 LEU A N 1
ATOM 667 C CA . LEU A 1 90 ? -2.795 3.274 -35.003 1.00 65.75 90 LEU A CA 1
ATOM 668 C C . LEU A 1 90 ? -1.846 3.326 -36.216 1.00 65.75 90 LEU A C 1
ATOM 670 O O . LEU A 1 90 ? -1.530 4.439 -36.650 1.00 65.75 90 LEU A O 1
ATOM 674 N N . PRO A 1 91 ? -1.337 2.192 -36.727 1.00 60.91 91 PRO A N 1
ATOM 675 C CA . PRO A 1 91 ? -0.615 2.218 -37.990 1.00 60.91 91 PRO A CA 1
ATOM 676 C C . PRO A 1 91 ? -1.569 2.739 -39.070 1.00 60.91 91 PRO A C 1
ATOM 678 O O . PRO A 1 91 ? -2.740 2.352 -39.096 1.00 60.91 91 PRO A O 1
ATOM 681 N N . GLU A 1 92 ? -1.091 3.664 -39.906 1.00 52.62 92 GLU A N 1
ATOM 682 C CA . GLU A 1 92 ? -1.878 4.147 -41.040 1.00 52.62 92 GLU A CA 1
ATOM 683 C C 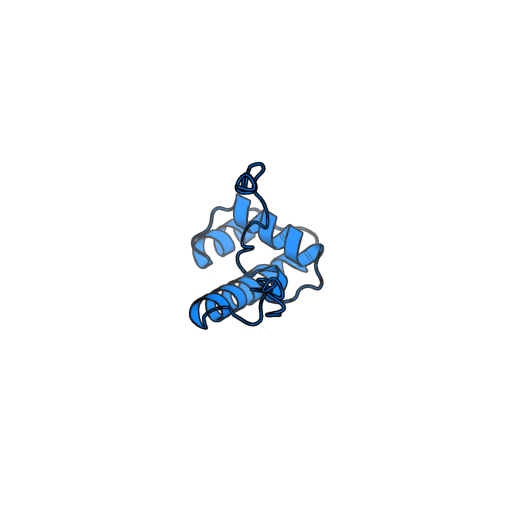. GLU A 1 92 ? -2.252 2.958 -41.935 1.00 52.62 92 GLU A C 1
ATOM 685 O O . GLU A 1 92 ? -1.400 2.096 -42.185 1.00 52.62 92 GLU A O 1
ATOM 690 N N . PRO A 1 93 ? -3.514 2.874 -42.389 1.00 57.22 93 PRO A N 1
ATOM 691 C CA . PRO A 1 93 ? -3.877 1.908 -43.409 1.00 57.22 93 PRO A CA 1
ATOM 692 C C . PRO A 1 93 ? -3.085 2.230 -44.681 1.00 57.22 93 PRO A C 1
ATOM 694 O O . PRO A 1 93 ? -3.043 3.386 -45.107 1.00 57.22 93 PRO A O 1
ATOM 697 N N . VAL A 1 94 ? -2.433 1.205 -45.233 1.00 60.66 94 VAL A N 1
ATOM 698 C CA . VAL A 1 94 ? -1.794 1.248 -46.556 1.00 60.66 94 VAL A CA 1
ATOM 699 C C . VAL A 1 94 ? -2.832 1.340 -47.666 1.00 60.66 94 VAL A C 1
ATOM 701 O O . VAL A 1 94 ? -3.915 0.729 -47.505 1.00 60.66 94 VAL A O 1
#

Radius of gyration: 17.92 Å; chains: 1; bounding box: 24×26×58 Å

pLDDT: mean 73.96, std 19.48, range [35.69, 97.31]

Foldseek 3Di:
DDPPDPPPPPVAPVVDDVVLLVLLVQLLVLLVVVLPDPDDDLVSLVVSCVSSVHDSVVSVVLSVQCNVDPSDSSSSRPDPPPDDDDPDDDPDDD